Protein AF-A0A8U0L868-F1 (afdb_monomer)

InterPro domains:
  IPR003346 Transposase IS116/IS110/IS902, C-terminal [PF02371] (1-81)
  IPR047650 Transposase IS110-like [PTHR33055] (1-120)

Organism: Bifidobacterium longum subsp. infantis (NCBI:txid1682)

Secondary structure (DSSP, 8-state):
-TT--HHHHHHHHHHHTS-GGG-SSHHHHHHHTT-SEEEEEETTEEEEEEE---S-HHHHHHHHHHHHHHHHH-HHHHHHHHHHHHTT--HHHHHHHHHHHHHHHHHHHHHHTPPPPPPPP--

Nearest PDB structures (foldseek):
  8wt6-assembly1_D  TM=8.776E-01  e=9.849E-07  Escherichia coli
  8wt9-assembly1_D  TM=8.920E-01  e=1.889E-05  Escherichia coli
  8wt7-assembly1_C  TM=9.218E-01  e=1.461E-04  Escherichia coli

pLDDT: mean 89.33, std 9.41, range [36.44, 96.38]

Mean predicted aligned error: 5.01 Å

Foldseek 3Di:
DALADPVLVVLLCVLCPPALVVAPALLSVCVQQQLDWDFDDDPPDTPGTDRGPDHDPSNVVSLLSSLVRCCPPPVVSVVQLVVVVVVVDDNSRSSSVSSSVVSRQVSVCRVVVHDDDDPDPPD

Solvent-accessible surface area (backbone atoms only — not comparable to full-atom values): 6812 Å² total; per-residue (Å²): 101,81,43,57,53,71,70,43,47,52,42,41,46,61,55,64,63,80,50,66,82,82,40,93,39,45,66,52,46,28,44,50,26,22,54,37,70,35,77,37,66,61,90,91,46,78,62,58,75,38,79,40,89,58,54,40,63,66,29,33,49,36,40,42,55,24,24,54,46,15,44,74,73,32,69,73,42,29,54,53,35,49,54,33,41,74,71,69,37,52,72,71,56,21,36,42,55,44,23,44,55,49,42,40,50,52,42,51,26,64,72,67,76,42,80,76,75,82,76,76,76,82,126

Radius of gyration: 14.75 Å; Cα contacts (8 Å, |Δi|>4): 141; chains: 1; bounding box: 38×37×40 Å

Sequence (123 aa):
MPGIGVRTASSILLGIGGDIANFTSAAHLAAYAGIAPVTGQSGTSIKGERPARGGNKRLKNALWQSSFVAGTKHPPSIAYYKRKREQGKHHNAAIICLARRRCDVIYSMLKNGALYQEPALAA

Structure (mmCIF, N/CA/C/O backbone):
data_AF-A0A8U0L868-F1
#
_entry.id   AF-A0A8U0L868-F1
#
loop_
_atom_site.group_PDB
_atom_site.id
_atom_site.type_symbol
_atom_site.label_atom_id
_atom_site.label_alt_id
_atom_site.label_comp_id
_atom_site.label_asym_id
_atom_site.label_entity_id
_atom_site.label_seq_id
_atom_site.pdbx_PDB_ins_code
_atom_site.Cartn_x
_atom_site.Cartn_y
_atom_site.Cartn_z
_atom_site.occupancy
_atom_site.B_iso_or_equiv
_atom_site.auth_seq_id
_atom_site.auth_comp_id
_atom_site.auth_asym_id
_atom_site.auth_atom_id
_atom_site.pdbx_PDB_model_num
ATOM 1 N N . MET A 1 1 ? 8.010 -2.922 -10.026 1.00 86.94 1 MET A N 1
ATOM 2 C CA . MET A 1 1 ? 7.356 -1.782 -9.340 1.00 86.94 1 MET A CA 1
ATOM 3 C C . MET A 1 1 ? 8.416 -0.890 -8.696 1.00 86.94 1 MET A C 1
ATOM 5 O O . MET A 1 1 ? 9.154 -1.383 -7.847 1.00 86.94 1 MET A O 1
ATOM 9 N N . PRO A 1 2 ? 8.520 0.396 -9.074 1.00 89.88 2 PRO A N 1
ATOM 10 C CA . PRO A 1 2 ? 9.522 1.325 -8.539 1.00 89.88 2 PRO A CA 1
ATOM 11 C C . PRO A 1 2 ? 9.411 1.508 -7.024 1.00 89.88 2 PRO A C 1
ATOM 13 O O . PRO A 1 2 ? 8.303 1.544 -6.485 1.00 89.88 2 PRO A O 1
ATOM 16 N N . GLY A 1 3 ? 10.545 1.633 -6.329 1.00 86.69 3 GLY A N 1
ATOM 17 C CA . GLY A 1 3 ? 10.591 1.764 -4.867 1.00 86.69 3 GLY A CA 1
ATOM 18 C C . GLY A 1 3 ? 10.407 0.447 -4.100 1.00 86.69 3 GLY A C 1
ATOM 19 O O . GLY A 1 3 ? 10.141 0.476 -2.904 1.00 86.69 3 GLY A O 1
ATOM 20 N N . ILE A 1 4 ? 10.513 -0.710 -4.758 1.00 91.88 4 ILE A N 1
ATOM 21 C CA . ILE A 1 4 ? 10.607 -2.022 -4.103 1.00 91.88 4 ILE A CA 1
ATOM 22 C C . ILE A 1 4 ? 11.924 -2.666 -4.538 1.00 91.88 4 ILE A C 1
ATOM 24 O O . ILE A 1 4 ? 12.089 -2.990 -5.709 1.00 91.88 4 ILE A O 1
ATOM 28 N N . GLY A 1 5 ? 12.857 -2.839 -3.598 1.00 91.25 5 GLY A N 1
ATOM 29 C CA . GLY A 1 5 ? 14.055 -3.665 -3.797 1.00 91.25 5 GLY A CA 1
ATOM 30 C C . GLY A 1 5 ? 13.824 -5.109 -3.345 1.00 91.25 5 GLY A C 1
ATOM 31 O O . GLY A 1 5 ? 12.826 -5.388 -2.682 1.00 91.25 5 GLY A O 1
ATOM 32 N N . VAL A 1 6 ? 14.769 -6.010 -3.632 1.00 93.12 6 VAL A N 1
ATOM 33 C CA . VAL A 1 6 ? 14.664 -7.453 -3.319 1.00 93.12 6 VAL A CA 1
ATOM 34 C C . VAL A 1 6 ? 14.302 -7.696 -1.851 1.00 93.12 6 VAL A C 1
ATOM 36 O O . VAL A 1 6 ? 13.313 -8.358 -1.566 1.00 93.12 6 VAL A O 1
ATOM 39 N N . ARG A 1 7 ? 15.016 -7.072 -0.902 1.00 93.12 7 ARG A N 1
ATOM 40 C CA . ARG A 1 7 ? 14.739 -7.221 0.542 1.00 93.12 7 ARG A CA 1
ATOM 41 C C . ARG A 1 7 ? 13.325 -6.774 0.930 1.00 93.12 7 ARG A C 1
ATOM 43 O O . ARG A 1 7 ? 12.660 -7.427 1.735 1.00 93.12 7 ARG A O 1
ATOM 50 N N . THR A 1 8 ? 12.857 -5.664 0.358 1.00 93.56 8 THR A N 1
ATOM 51 C CA . THR A 1 8 ? 11.506 -5.141 0.601 1.00 93.56 8 THR A CA 1
ATOM 52 C C . THR A 1 8 ? 10.453 -6.047 -0.030 1.00 93.56 8 THR A C 1
ATOM 54 O O . THR A 1 8 ? 9.450 -6.326 0.617 1.00 93.56 8 THR A O 1
ATOM 57 N N . ALA A 1 9 ? 10.694 -6.554 -1.244 1.00 93.19 9 ALA A N 1
ATOM 58 C CA . ALA A 1 9 ? 9.823 -7.518 -1.911 1.00 93.19 9 ALA A CA 1
ATOM 59 C C . ALA A 1 9 ? 9.683 -8.797 -1.078 1.00 93.19 9 ALA A C 1
ATOM 61 O O . ALA A 1 9 ? 8.566 -9.193 -0.760 1.00 93.19 9 ALA A O 1
ATOM 62 N N . SER A 1 10 ? 10.800 -9.382 -0.635 1.00 94.00 10 SER A N 1
ATOM 63 C CA . SER A 1 10 ? 10.797 -10.564 0.231 1.00 94.00 10 SER A CA 1
ATOM 64 C C . SER A 1 10 ? 10.048 -10.303 1.536 1.00 94.00 10 SER A C 1
ATOM 66 O O . SER A 1 10 ? 9.239 -11.122 1.950 1.00 94.00 10 SER A O 1
ATOM 68 N N . SER A 1 11 ? 10.249 -9.136 2.160 1.00 94.06 11 SER A N 1
ATOM 69 C CA . SER A 1 11 ? 9.535 -8.764 3.391 1.00 94.06 11 SER A CA 1
ATOM 70 C C . SER A 1 11 ? 8.026 -8.619 3.180 1.00 94.06 11 SER A C 1
ATOM 72 O O . SER A 1 11 ? 7.252 -8.972 4.066 1.00 94.06 11 SER A O 1
ATOM 74 N N . ILE A 1 12 ? 7.602 -8.106 2.020 1.00 94.19 12 ILE A N 1
ATOM 75 C CA . ILE A 1 12 ? 6.186 -8.009 1.651 1.00 94.19 12 ILE A CA 1
ATOM 76 C C . ILE A 1 12 ? 5.604 -9.410 1.449 1.00 94.19 12 ILE A C 1
ATOM 78 O O . ILE A 1 12 ? 4.589 -9.722 2.060 1.00 94.19 12 ILE A O 1
ATOM 82 N N . LEU A 1 13 ? 6.259 -10.266 0.662 1.00 93.56 13 LEU A N 1
ATOM 83 C CA . LEU A 1 13 ? 5.792 -11.630 0.385 1.00 93.56 13 LEU A CA 1
ATOM 84 C C . LEU A 1 13 ? 5.714 -12.487 1.657 1.00 93.56 13 LEU A C 1
ATOM 86 O O . LEU A 1 13 ? 4.693 -13.124 1.912 1.00 93.56 13 LEU A O 1
ATOM 90 N N . LEU A 1 14 ? 6.748 -12.433 2.503 1.00 93.44 14 LEU A N 1
ATOM 91 C CA . LEU A 1 14 ? 6.748 -13.083 3.817 1.00 93.44 14 LEU A CA 1
ATOM 92 C C . LEU A 1 14 ? 5.662 -12.509 4.732 1.00 93.44 14 LEU A C 1
ATOM 94 O O . LEU A 1 14 ? 5.026 -13.247 5.475 1.00 93.44 14 LEU A O 1
ATOM 98 N N . GLY A 1 15 ? 5.437 -11.194 4.676 1.00 91.38 15 GLY A N 1
ATOM 99 C CA . GLY A 1 15 ? 4.397 -10.526 5.450 1.00 91.38 15 GLY A CA 1
ATOM 100 C C . GLY A 1 15 ? 2.978 -10.906 5.026 1.00 91.38 15 GLY A C 1
ATOM 101 O O . GLY A 1 15 ? 2.095 -10.904 5.873 1.00 91.38 15 GLY A O 1
ATOM 102 N N . ILE A 1 16 ? 2.767 -11.232 3.749 1.00 91.50 16 ILE A N 1
ATOM 103 C CA . ILE A 1 16 ? 1.488 -11.713 3.202 1.00 91.50 16 ILE A CA 1
ATOM 104 C C . ILE A 1 16 ? 1.236 -13.178 3.590 1.00 91.50 16 ILE A C 1
ATOM 106 O O . ILE A 1 16 ? 0.084 -13.576 3.715 1.00 91.50 16 ILE A O 1
ATOM 110 N N . GLY A 1 17 ? 2.289 -13.964 3.835 1.00 84.25 17 GLY A N 1
ATOM 111 C CA . GLY A 1 17 ? 2.161 -15.378 4.200 1.00 84.25 17 GLY A CA 1
ATOM 112 C C . GLY A 1 17 ? 2.100 -16.325 2.999 1.00 84.25 17 GLY A C 1
ATOM 113 O O . GLY A 1 17 ? 1.538 -17.407 3.104 1.00 84.25 17 GLY A O 1
ATOM 114 N N . GLY A 1 18 ? 2.676 -15.931 1.859 1.00 74.06 18 GLY A N 1
ATOM 115 C CA . GLY A 1 18 ? 2.864 -16.800 0.690 1.00 74.06 18 GLY A CA 1
ATOM 116 C C . GLY A 1 18 ? 1.690 -16.843 -0.290 1.00 74.06 18 GLY A C 1
ATOM 117 O O . GLY A 1 18 ? 1.935 -16.745 -1.488 1.00 74.06 18 GLY A O 1
ATOM 118 N N . ASP A 1 19 ? 0.445 -16.906 0.190 1.00 86.06 19 ASP A N 1
ATOM 119 C CA . ASP A 1 19 ? -0.741 -16.949 -0.679 1.00 86.06 19 ASP A CA 1
ATOM 120 C C . ASP A 1 19 ? -1.658 -15.729 -0.493 1.00 86.06 19 ASP A C 1
ATOM 122 O O . ASP A 1 19 ? -2.182 -15.460 0.594 1.00 86.06 19 ASP A O 1
ATOM 126 N N . ILE A 1 20 ? -1.859 -14.993 -1.589 1.00 90.88 20 ILE A N 1
ATOM 127 C CA . ILE A 1 20 ? -2.738 -13.823 -1.660 1.00 90.88 20 ILE A CA 1
ATOM 128 C C . ILE A 1 20 ? -4.224 -14.205 -1.620 1.00 90.88 20 ILE A C 1
ATOM 130 O O . ILE A 1 20 ? -5.046 -13.360 -1.267 1.00 90.88 20 ILE A O 1
ATOM 134 N N . ALA A 1 21 ? -4.578 -15.458 -1.935 1.00 89.44 21 ALA A N 1
ATOM 135 C CA . ALA A 1 21 ? -5.955 -15.950 -1.936 1.00 89.44 21 ALA A CA 1
ATOM 136 C C . ALA A 1 21 ? -6.612 -15.896 -0.546 1.00 89.44 21 ALA A C 1
ATOM 138 O O . ALA A 1 21 ? -7.829 -15.747 -0.446 1.00 89.44 21 ALA A O 1
ATOM 139 N N . ASN A 1 22 ? -5.809 -15.892 0.525 1.00 89.81 22 ASN A N 1
ATOM 140 C CA . ASN A 1 22 ? -6.277 -15.669 1.898 1.00 89.81 22 ASN A CA 1
ATOM 141 C C . ASN A 1 22 ? -6.932 -14.287 2.097 1.00 89.81 22 ASN A C 1
ATOM 143 O O . ASN A 1 22 ? -7.674 -14.070 3.056 1.00 89.81 22 ASN A O 1
ATOM 147 N N . PHE A 1 23 ? -6.672 -13.335 1.197 1.00 93.00 23 PHE A N 1
ATOM 148 C CA . PHE A 1 23 ? -7.227 -11.990 1.246 1.00 93.00 23 PHE A CA 1
ATOM 149 C C . PHE A 1 23 ? -8.321 -11.813 0.189 1.00 93.00 23 PHE A C 1
ATOM 151 O O . PHE A 1 23 ? -8.064 -11.647 -1.004 1.00 93.00 23 PHE A O 1
ATOM 158 N N . THR A 1 24 ? -9.570 -11.734 0.646 1.00 91.88 24 THR A N 1
ATOM 159 C CA . THR A 1 24 ? -10.754 -11.509 -0.204 1.00 91.88 24 THR A CA 1
ATOM 160 C C . THR A 1 24 ? -10.686 -10.206 -1.012 1.00 91.88 24 THR A C 1
ATOM 162 O O . THR A 1 24 ? -11.268 -10.107 -2.090 1.00 91.88 24 THR A O 1
ATOM 165 N N . SER A 1 25 ? -9.983 -9.187 -0.504 1.00 94.88 25 SER A N 1
ATOM 166 C CA . SER A 1 25 ? -9.828 -7.896 -1.177 1.00 94.88 25 SER A CA 1
ATOM 167 C C . SER A 1 25 ? -8.529 -7.186 -0.795 1.00 94.88 25 SER A C 1
ATOM 169 O O . SER A 1 25 ? -7.931 -7.443 0.253 1.00 94.88 25 SER A O 1
ATOM 171 N N . ALA A 1 26 ? -8.135 -6.204 -1.605 1.00 94.12 26 ALA A N 1
ATOM 172 C CA . ALA A 1 26 ? -7.014 -5.328 -1.282 1.00 94.12 26 ALA A CA 1
ATOM 173 C C . ALA A 1 26 ? -7.238 -4.512 0.007 1.00 94.12 26 ALA A C 1
ATOM 175 O O . ALA A 1 26 ? -6.290 -4.211 0.732 1.00 94.12 26 ALA A O 1
ATOM 176 N N . ALA A 1 27 ? -8.496 -4.185 0.329 1.00 93.56 27 ALA A N 1
ATOM 177 C CA . ALA A 1 27 ? -8.847 -3.539 1.590 1.00 93.56 27 ALA A CA 1
ATOM 178 C C . ALA A 1 27 ? -8.598 -4.465 2.789 1.00 93.56 27 ALA A C 1
ATOM 180 O O . ALA A 1 27 ? -8.066 -4.007 3.800 1.00 93.56 27 ALA A O 1
ATOM 181 N N . HIS A 1 28 ? -8.900 -5.763 2.653 1.00 93.62 28 HIS A N 1
ATOM 182 C CA . HIS A 1 28 ? -8.589 -6.766 3.671 1.00 93.62 28 HIS A CA 1
ATOM 183 C C . HIS A 1 28 ? -7.070 -6.863 3.893 1.00 93.62 28 HIS A C 1
ATOM 185 O O . HIS A 1 28 ? -6.614 -6.772 5.034 1.00 93.62 28 HIS A O 1
ATOM 191 N N . LEU A 1 29 ? -6.270 -6.912 2.820 1.00 94.81 29 LEU A N 1
ATOM 192 C CA . LEU A 1 29 ? -4.807 -6.888 2.932 1.00 94.81 29 LEU A CA 1
ATOM 193 C C . LEU A 1 29 ? -4.296 -5.611 3.622 1.00 94.81 29 LEU A C 1
ATOM 195 O O . LEU A 1 29 ? -3.431 -5.671 4.496 1.00 94.81 29 LEU A O 1
ATOM 199 N N . ALA A 1 30 ? -4.834 -4.443 3.270 1.00 94.12 30 ALA A N 1
ATOM 200 C CA . ALA A 1 30 ? -4.423 -3.179 3.874 1.00 94.12 30 ALA A CA 1
ATOM 201 C C . ALA A 1 30 ? -4.811 -3.060 5.357 1.00 94.12 30 ALA A C 1
ATOM 203 O O . ALA A 1 30 ? -4.073 -2.444 6.135 1.00 94.12 30 ALA A O 1
ATOM 204 N N . ALA A 1 31 ? -5.949 -3.637 5.752 1.00 93.50 31 ALA A N 1
ATOM 205 C CA . ALA A 1 31 ? -6.368 -3.739 7.145 1.00 93.50 31 ALA A CA 1
ATOM 206 C C . ALA A 1 31 ? -5.441 -4.678 7.927 1.00 93.50 31 ALA A C 1
ATOM 208 O O . ALA A 1 31 ? -4.925 -4.290 8.975 1.00 93.50 31 ALA A O 1
ATOM 209 N N . TYR A 1 32 ? -5.131 -5.851 7.366 1.00 93.81 32 TYR A N 1
ATOM 210 C CA . TYR A 1 32 ? -4.171 -6.799 7.935 1.00 93.81 32 TYR A CA 1
ATOM 211 C C . TYR A 1 32 ? -2.773 -6.180 8.104 1.00 93.81 32 TYR A C 1
ATOM 213 O O . TYR A 1 32 ? -2.143 -6.310 9.155 1.00 93.81 32 TYR A O 1
ATOM 221 N N . ALA A 1 33 ? -2.306 -5.421 7.110 1.00 93.56 33 ALA A N 1
ATOM 222 C CA . ALA A 1 33 ? -1.047 -4.682 7.171 1.00 93.56 33 ALA A CA 1
ATOM 223 C C . ALA A 1 33 ? -1.071 -3.496 8.155 1.00 93.56 33 ALA A C 1
ATOM 225 O O . ALA A 1 33 ? -0.029 -2.900 8.411 1.00 93.56 33 ALA A O 1
ATOM 226 N N . GLY A 1 34 ? -2.230 -3.093 8.686 1.00 92.56 34 GLY A N 1
ATOM 227 C CA . GLY A 1 34 ? -2.342 -1.922 9.560 1.00 92.56 34 GLY A CA 1
ATOM 228 C C . GLY A 1 34 ? -2.074 -0.589 8.845 1.00 92.56 34 GLY A C 1
ATOM 229 O O . GLY A 1 34 ? -1.550 0.351 9.456 1.00 92.56 34 GLY A O 1
ATOM 230 N N . ILE A 1 35 ? -2.382 -0.513 7.546 1.00 92.75 35 ILE A N 1
ATOM 231 C CA . ILE A 1 35 ? -2.257 0.695 6.707 1.00 92.75 35 ILE A CA 1
ATOM 232 C C . ILE A 1 35 ? -3.617 1.336 6.444 1.00 92.75 35 ILE A C 1
ATOM 234 O O . ILE A 1 35 ? -3.690 2.553 6.271 1.00 92.75 35 ILE A O 1
ATOM 238 N N . ALA A 1 36 ? -4.688 0.541 6.419 1.00 89.81 36 ALA A N 1
ATOM 239 C CA . ALA A 1 36 ? -6.036 1.079 6.325 1.00 89.81 36 ALA A CA 1
ATOM 240 C C . ALA A 1 36 ? -6.358 1.956 7.555 1.00 89.81 36 ALA A C 1
ATOM 242 O O . ALA A 1 36 ? -5.952 1.613 8.673 1.00 89.81 36 ALA A O 1
ATOM 243 N N . PRO A 1 37 ? -7.052 3.095 7.374 1.00 83.25 37 PRO A N 1
ATOM 244 C CA . PRO A 1 37 ? -7.590 3.845 8.500 1.00 83.25 37 PRO A CA 1
ATOM 245 C C . PRO A 1 37 ? -8.587 2.977 9.274 1.00 83.25 37 PRO A C 1
ATOM 247 O O . PRO A 1 37 ? -9.248 2.109 8.708 1.00 83.25 37 PRO A O 1
ATOM 250 N N . VAL A 1 38 ? -8.679 3.207 10.579 1.00 83.56 38 VAL A N 1
ATOM 251 C CA . VAL A 1 38 ? -9.643 2.541 11.457 1.00 83.56 38 VAL A CA 1
ATOM 252 C C . VAL A 1 38 ? -10.652 3.579 11.902 1.00 83.56 38 VAL A C 1
ATOM 254 O O . VAL A 1 38 ? -10.267 4.641 12.395 1.00 83.56 38 VAL A O 1
ATOM 257 N N . THR A 1 39 ? -11.933 3.262 11.773 1.00 79.88 39 THR A N 1
ATOM 258 C CA . THR A 1 39 ? -13.007 4.097 12.305 1.00 79.88 39 THR A CA 1
ATOM 259 C C . THR A 1 39 ? -12.909 4.143 13.828 1.00 79.88 39 THR A C 1
ATOM 261 O O . THR A 1 39 ? -12.851 3.113 14.505 1.00 79.88 39 THR A O 1
ATOM 264 N N . GLY A 1 40 ? -12.823 5.344 14.396 1.00 69.00 40 GLY A N 1
ATOM 265 C CA . GLY A 1 40 ? -12.841 5.532 15.840 1.00 69.00 40 GLY A CA 1
ATOM 266 C C . GLY A 1 40 ? -14.274 5.538 16.347 1.00 69.00 40 GLY A C 1
ATOM 267 O O . GLY A 1 40 ? -14.890 6.590 16.364 1.00 69.00 40 GLY A O 1
ATOM 268 N N . GLN A 1 41 ? -14.819 4.400 16.772 1.00 70.31 41 GLN A N 1
ATOM 269 C CA . GLN A 1 41 ? -16.151 4.359 17.383 1.00 70.31 41 GLN A CA 1
ATOM 270 C C . GLN A 1 41 ? -16.043 4.238 18.909 1.00 70.31 41 GLN A C 1
ATOM 272 O O . GLN A 1 41 ? -15.323 3.377 19.413 1.00 70.31 41 GLN A O 1
ATOM 277 N N . SER A 1 42 ? -16.749 5.101 19.646 1.00 72.12 42 SER A N 1
ATOM 278 C CA . SER A 1 42 ? -16.934 4.987 21.099 1.00 72.12 42 SER A CA 1
ATOM 279 C C . SER A 1 42 ? -18.430 4.952 21.406 1.00 72.12 42 SER A C 1
ATOM 281 O O . SER A 1 42 ? -19.106 5.976 21.277 1.00 72.12 42 SER A O 1
ATOM 283 N N . GLY A 1 43 ? -18.950 3.779 21.775 1.00 78.62 43 GLY A N 1
ATOM 284 C CA . GLY A 1 43 ? -20.391 3.568 21.937 1.00 78.62 43 GLY A CA 1
ATOM 285 C C . GLY A 1 43 ? -21.143 3.843 20.630 1.00 78.62 43 GLY A C 1
ATOM 286 O O . GLY A 1 43 ? -20.842 3.247 19.597 1.00 78.62 43 GLY A O 1
ATOM 287 N N . THR A 1 44 ? -22.088 4.782 20.663 1.00 74.38 44 THR A N 1
ATOM 288 C CA . THR A 1 44 ? -22.880 5.234 19.504 1.00 74.38 44 THR A CA 1
ATOM 289 C C . THR A 1 44 ? -22.223 6.354 18.689 1.00 74.38 44 THR A C 1
ATOM 291 O O . THR A 1 44 ? -22.701 6.679 17.606 1.00 74.38 44 THR A O 1
ATOM 294 N N . SER A 1 45 ? -21.121 6.949 19.162 1.00 68.50 45 SER A N 1
ATOM 295 C CA . SER A 1 45 ? -20.457 8.063 18.474 1.00 68.50 45 SER A CA 1
ATOM 296 C C . SER A 1 45 ? -19.344 7.577 17.540 1.00 68.50 45 SER A C 1
ATOM 298 O O . SER A 1 45 ? -18.413 6.887 17.970 1.00 68.50 45 SER A O 1
ATOM 300 N N . ILE A 1 46 ? -19.414 7.979 16.266 1.00 72.50 46 ILE A N 1
ATOM 301 C CA . ILE A 1 46 ? -18.364 7.775 15.260 1.00 72.50 46 ILE A CA 1
ATOM 302 C C . ILE A 1 46 ? -17.439 9.002 15.273 1.00 72.50 46 ILE A C 1
ATOM 304 O O . ILE A 1 46 ? -17.743 10.047 14.702 1.00 72.50 46 ILE A O 1
ATOM 308 N N . LYS A 1 47 ? -16.283 8.877 15.927 1.00 64.69 47 LYS A N 1
ATOM 309 C CA . LYS A 1 47 ? -15.211 9.880 15.972 1.00 64.69 47 LYS A CA 1
ATOM 310 C C . LYS A 1 47 ? -14.213 9.647 14.837 1.00 64.69 47 LYS A C 1
ATOM 312 O O . LYS A 1 47 ? -13.088 9.210 15.073 1.00 64.69 47 LYS A O 1
ATOM 317 N N . GLY A 1 48 ? -14.641 9.961 13.614 1.00 76.56 48 GLY A N 1
ATOM 318 C CA . GLY A 1 48 ? -13.789 10.027 12.423 1.00 76.56 48 GLY A CA 1
ATOM 319 C C . GLY A 1 48 ? -12.881 8.810 12.184 1.00 76.56 48 GLY A C 1
ATOM 320 O O . GLY A 1 48 ? -13.102 7.705 12.682 1.00 76.56 48 GLY A O 1
ATOM 321 N N . GLU A 1 49 ? -11.830 9.025 11.396 1.00 80.56 49 GLU A N 1
ATOM 322 C CA . GLU A 1 49 ? -10.833 8.007 11.065 1.00 80.56 49 GLU A CA 1
ATOM 323 C C . GLU A 1 49 ? -9.520 8.258 11.808 1.00 80.56 49 GLU A C 1
ATOM 325 O O . GLU A 1 49 ? -9.009 9.380 11.850 1.00 80.56 49 GLU A O 1
ATOM 330 N N . ARG A 1 50 ? -8.924 7.192 12.346 1.00 82.00 50 ARG A N 1
ATOM 331 C CA . ARG A 1 50 ? -7.605 7.226 12.989 1.00 82.00 50 ARG A CA 1
ATOM 332 C C . ARG A 1 50 ? -6.634 6.249 12.324 1.00 82.00 50 ARG A C 1
ATOM 334 O O . ARG A 1 50 ? -7.057 5.224 11.788 1.00 82.00 50 ARG A O 1
ATOM 341 N N . PRO A 1 51 ? -5.314 6.498 12.391 1.00 80.38 51 PRO A N 1
ATOM 342 C CA . PRO A 1 51 ? -4.328 5.521 11.947 1.00 80.38 51 PRO A CA 1
ATOM 343 C C . PRO A 1 51 ? -4.458 4.197 12.713 1.00 80.38 51 PRO A C 1
ATOM 345 O O . PRO A 1 51 ? -4.568 4.192 13.945 1.00 80.38 51 PRO A O 1
ATOM 348 N N . ALA A 1 52 ? -4.389 3.071 12.000 1.00 83.62 52 ALA A N 1
ATOM 349 C CA . ALA A 1 52 ? -4.353 1.755 12.627 1.00 83.62 52 ALA A CA 1
ATOM 350 C C . ALA A 1 52 ? -3.119 1.611 13.535 1.00 83.62 52 ALA A C 1
ATOM 352 O O . ALA A 1 52 ? -1.977 1.824 13.105 1.00 83.62 52 ALA A O 1
ATOM 353 N N . ARG A 1 53 ? -3.358 1.221 14.793 1.00 79.69 53 ARG A N 1
ATOM 354 C CA . ARG A 1 53 ? -2.307 0.870 15.767 1.00 79.69 53 ARG A CA 1
ATOM 355 C C . ARG A 1 53 ? -1.973 -0.631 15.774 1.00 79.69 53 ARG A C 1
ATOM 357 O O . ARG A 1 53 ? -0.905 -0.996 16.253 1.00 79.69 53 ARG A O 1
ATOM 364 N N . GLY A 1 54 ? -2.866 -1.470 15.243 1.00 84.44 54 GLY A N 1
ATOM 365 C CA . GLY A 1 54 ? -2.680 -2.918 15.085 1.00 84.44 54 GLY A CA 1
ATOM 366 C C . GLY A 1 54 ? -2.186 -3.323 13.690 1.00 84.44 54 GLY A C 1
ATOM 367 O O . GLY A 1 54 ? -1.824 -2.466 12.882 1.00 84.44 54 GLY A O 1
ATOM 368 N N . GLY A 1 55 ? -2.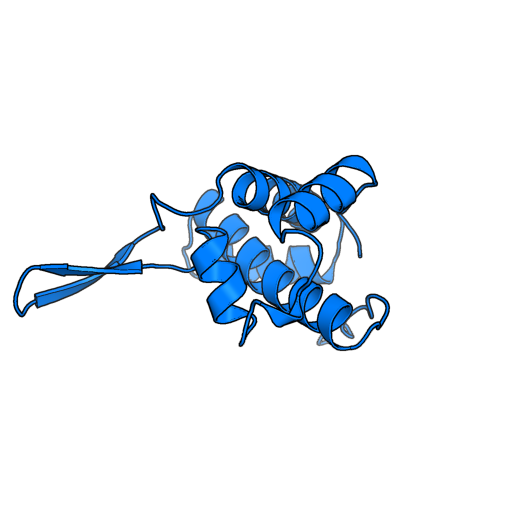198 -4.630 13.419 1.00 88.69 55 GLY A N 1
ATOM 369 C CA . GLY A 1 55 ? -1.787 -5.228 12.144 1.00 88.69 55 GLY A CA 1
ATOM 370 C C . GLY A 1 55 ? -0.330 -5.700 12.109 1.00 88.69 55 GLY A C 1
ATOM 371 O O . GLY A 1 55 ? 0.432 -5.550 13.069 1.00 88.69 55 GLY A O 1
ATOM 372 N N . ASN A 1 56 ? 0.068 -6.283 10.979 1.00 93.12 56 ASN A N 1
ATOM 373 C CA . ASN A 1 56 ? 1.416 -6.800 10.769 1.00 93.12 56 ASN A CA 1
ATOM 374 C C . ASN A 1 56 ? 2.427 -5.648 10.601 1.00 93.12 56 ASN A C 1
ATOM 376 O O . ASN A 1 56 ? 2.582 -5.069 9.524 1.00 93.12 56 ASN A O 1
ATOM 380 N N . LYS A 1 57 ? 3.156 -5.329 11.680 1.00 91.62 57 LYS A N 1
ATOM 381 C CA . LYS A 1 57 ? 4.133 -4.224 11.719 1.00 91.62 57 LYS A CA 1
ATOM 382 C C . LYS A 1 57 ? 5.267 -4.378 10.702 1.00 91.62 57 LYS A C 1
ATOM 384 O O . LYS A 1 57 ? 5.744 -3.374 10.177 1.00 91.62 57 LYS A O 1
ATOM 389 N N . ARG A 1 58 ? 5.703 -5.609 10.409 1.00 92.69 58 ARG A N 1
ATOM 390 C CA . ARG A 1 58 ? 6.770 -5.857 9.422 1.00 92.69 58 ARG A CA 1
ATOM 391 C C . ARG A 1 58 ? 6.287 -5.505 8.018 1.00 92.69 58 ARG A C 1
ATOM 393 O O . ARG A 1 58 ? 6.962 -4.756 7.315 1.00 92.69 58 ARG A O 1
ATOM 400 N N . LEU A 1 59 ? 5.085 -5.959 7.662 1.00 93.81 59 LEU A N 1
ATOM 401 C CA . LEU A 1 59 ? 4.447 -5.630 6.389 1.00 93.81 59 LEU A CA 1
ATOM 402 C C . LEU A 1 59 ? 4.181 -4.122 6.268 1.00 93.81 59 LEU A C 1
ATOM 404 O O . LEU A 1 59 ? 4.502 -3.516 5.244 1.00 93.81 59 LEU A O 1
ATOM 408 N N . LYS A 1 60 ? 3.686 -3.491 7.341 1.00 94.44 60 LYS A N 1
ATOM 409 C CA . LYS A 1 60 ? 3.495 -2.035 7.417 1.00 94.44 60 LYS A CA 1
ATOM 410 C C . LYS A 1 60 ? 4.778 -1.268 7.118 1.00 94.44 60 LYS A C 1
ATOM 412 O O . LYS A 1 60 ? 4.771 -0.363 6.286 1.00 94.44 60 LYS A O 1
ATOM 417 N N . ASN A 1 61 ? 5.873 -1.634 7.782 1.00 94.06 61 ASN A N 1
ATOM 418 C CA . ASN A 1 61 ? 7.161 -0.965 7.628 1.00 94.06 61 ASN A CA 1
ATOM 419 C C . ASN A 1 61 ? 7.721 -1.144 6.214 1.00 94.06 61 ASN A C 1
ATOM 421 O O . ASN A 1 61 ? 8.194 -0.172 5.628 1.00 94.06 61 ASN A O 1
ATOM 425 N N . ALA A 1 62 ? 7.608 -2.343 5.634 1.00 95.19 62 ALA A N 1
ATOM 426 C CA . ALA A 1 62 ? 8.048 -2.601 4.264 1.00 95.19 62 ALA A CA 1
ATOM 427 C C . ALA A 1 62 ? 7.274 -1.743 3.244 1.00 95.19 62 ALA A C 1
ATOM 429 O O . ALA A 1 62 ? 7.868 -1.114 2.366 1.00 95.19 62 ALA A O 1
ATOM 430 N N . LEU A 1 63 ? 5.951 -1.647 3.398 1.00 95.12 63 LEU A N 1
ATOM 431 C CA . LEU A 1 63 ? 5.102 -0.810 2.547 1.00 95.12 63 LEU A CA 1
ATOM 432 C C . LEU A 1 63 ? 5.364 0.687 2.760 1.00 95.12 63 LEU A C 1
ATOM 434 O O . LEU A 1 63 ? 5.368 1.451 1.792 1.00 95.12 63 LEU A O 1
ATOM 438 N 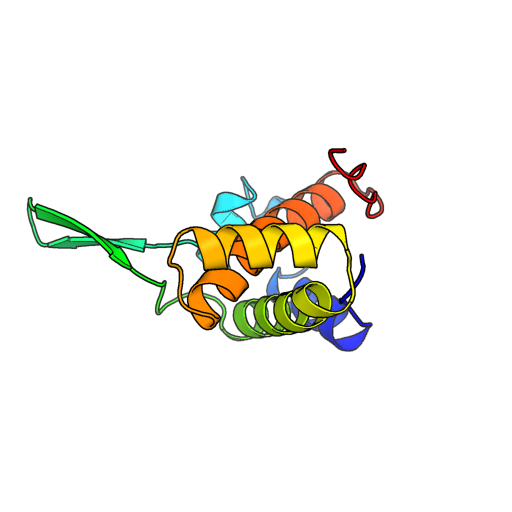N . TRP A 1 64 ? 5.638 1.115 3.994 1.00 95.00 64 TRP A N 1
ATOM 439 C CA . TRP A 1 64 ? 6.000 2.498 4.301 1.00 95.00 64 TRP A CA 1
ATOM 440 C C . TRP A 1 64 ? 7.331 2.891 3.652 1.00 95.00 64 TRP A C 1
ATOM 442 O O . TRP A 1 64 ? 7.374 3.872 2.913 1.00 95.00 64 TRP A O 1
ATOM 452 N N . GLN A 1 65 ? 8.385 2.086 3.831 1.00 94.25 65 GLN A N 1
ATOM 453 C CA . GLN A 1 65 ? 9.693 2.303 3.198 1.00 94.25 65 GLN A CA 1
ATOM 454 C C . GLN A 1 65 ? 9.571 2.351 1.676 1.00 94.25 65 GLN A C 1
ATOM 456 O O . GLN A 1 65 ? 10.114 3.239 1.019 1.00 94.25 65 GLN A O 1
ATOM 461 N N . SER A 1 66 ? 8.791 1.426 1.117 1.00 95.00 66 SER A N 1
ATOM 462 C CA . SER A 1 66 ? 8.545 1.390 -0.314 1.00 95.00 66 SER A CA 1
ATOM 463 C C . SER A 1 66 ? 7.868 2.662 -0.831 1.00 95.00 66 SER A C 1
ATOM 465 O O . SER A 1 66 ? 8.205 3.181 -1.896 1.00 95.00 66 SER A O 1
ATOM 467 N N . SER A 1 67 ? 6.916 3.184 -0.061 1.00 95.19 67 SER A N 1
ATOM 468 C CA . SER A 1 67 ? 6.177 4.404 -0.389 1.00 95.19 67 SER A CA 1
ATOM 469 C C . SER A 1 67 ? 7.031 5.651 -0.237 1.00 95.19 67 SER A C 1
ATOM 471 O O . SER A 1 67 ? 6.923 6.552 -1.060 1.00 95.19 67 SER A O 1
ATOM 473 N N . PHE A 1 68 ? 7.907 5.685 0.763 1.00 94.88 68 PHE A N 1
ATOM 474 C CA . PHE A 1 68 ? 8.858 6.770 0.963 1.00 94.88 68 PHE A CA 1
ATOM 475 C C . PHE A 1 68 ? 9.803 6.917 -0.237 1.00 94.88 68 PHE A C 1
ATOM 477 O O . PHE A 1 68 ? 9.928 8.003 -0.798 1.00 94.88 68 PHE A O 1
ATOM 484 N N . VAL A 1 69 ? 10.393 5.811 -0.706 1.00 94.75 69 VAL A N 1
ATOM 485 C CA . VAL A 1 69 ? 11.270 5.822 -1.891 1.00 94.75 69 VAL A CA 1
ATOM 486 C C . VAL A 1 69 ? 10.486 6.140 -3.166 1.00 94.75 69 VAL A C 1
ATOM 488 O O . VAL A 1 69 ? 10.935 6.916 -4.007 1.00 94.75 69 VAL A O 1
ATOM 491 N N . ALA A 1 70 ? 9.293 5.568 -3.333 1.00 92.75 70 ALA A N 1
ATOM 492 C CA . ALA A 1 70 ? 8.479 5.850 -4.510 1.00 92.75 70 ALA A CA 1
ATOM 493 C C . ALA A 1 70 ? 8.009 7.313 -4.552 1.00 92.75 70 ALA A C 1
ATOM 495 O O . ALA A 1 70 ? 7.962 7.902 -5.627 1.00 92.75 70 ALA A O 1
ATOM 496 N N . GLY A 1 71 ? 7.704 7.911 -3.400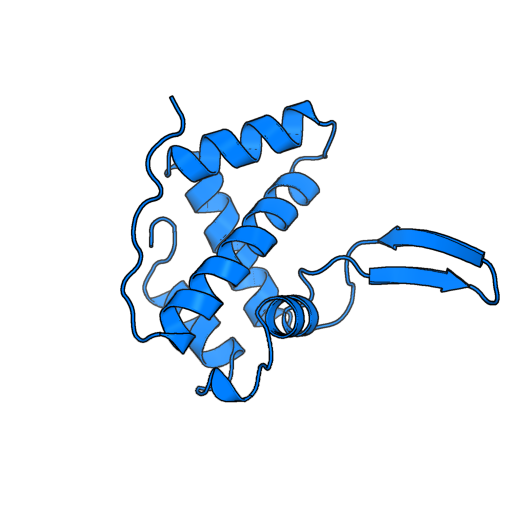 1.00 92.44 71 GLY A N 1
ATOM 497 C CA . GLY A 1 71 ? 7.299 9.310 -3.274 1.00 92.44 71 GLY A CA 1
ATOM 498 C C . GLY A 1 71 ? 8.393 10.323 -3.618 1.00 92.44 71 GLY A C 1
ATOM 499 O O . GLY A 1 71 ? 8.087 11.509 -3.690 1.00 92.44 71 GLY A O 1
ATOM 500 N N . THR A 1 72 ? 9.635 9.880 -3.846 1.00 90.69 72 THR A N 1
ATOM 501 C CA . THR A 1 72 ? 10.762 10.734 -4.258 1.00 90.69 72 THR A CA 1
ATOM 502 C C . THR A 1 72 ? 11.311 10.398 -5.642 1.00 90.69 72 THR A C 1
ATOM 504 O O . THR A 1 72 ? 11.836 11.289 -6.299 1.00 90.69 72 THR A O 1
ATOM 507 N N . LYS A 1 73 ? 11.184 9.145 -6.107 1.00 89.88 73 LYS A N 1
ATOM 508 C CA . LYS A 1 73 ? 11.817 8.677 -7.357 1.00 89.88 73 LYS A CA 1
ATOM 509 C C . LYS A 1 73 ? 10.857 8.292 -8.486 1.00 89.88 73 LYS A C 1
ATOM 511 O O . LYS A 1 73 ? 11.306 8.134 -9.611 1.00 89.88 73 LYS A O 1
ATOM 516 N N . HIS A 1 74 ? 9.566 8.092 -8.211 1.00 91.94 74 HIS A N 1
ATOM 517 C CA . HIS A 1 74 ? 8.600 7.619 -9.212 1.00 91.94 74 HIS A CA 1
ATOM 518 C C . HIS A 1 74 ? 7.592 8.727 -9.549 1.00 91.94 74 HIS A C 1
ATOM 520 O O . HIS A 1 74 ? 6.778 9.053 -8.679 1.00 91.94 74 HIS A O 1
ATOM 526 N N . PRO A 1 75 ? 7.595 9.295 -10.773 1.00 92.31 75 PRO A N 1
ATOM 527 C CA . PRO A 1 75 ? 6.781 10.467 -11.109 1.00 92.31 75 PRO A CA 1
ATOM 528 C C . PRO A 1 75 ? 5.285 10.333 -10.764 1.00 92.31 75 PRO A C 1
ATOM 530 O O . PRO A 1 75 ? 4.773 11.212 -10.060 1.00 92.31 75 PRO A O 1
ATOM 533 N N . PRO A 1 76 ? 4.587 9.219 -11.078 1.00 92.12 76 PRO A N 1
ATOM 534 C CA . PRO A 1 76 ? 3.188 9.045 -10.668 1.00 92.12 76 PRO A CA 1
ATOM 535 C C . PRO A 1 76 ? 2.978 9.019 -9.142 1.00 92.12 76 PRO A C 1
ATOM 537 O O . PRO A 1 76 ? 1.956 9.481 -8.627 1.00 92.12 76 PRO A O 1
ATOM 540 N N . SER A 1 77 ? 3.943 8.477 -8.390 1.00 93.31 77 SER A N 1
ATOM 541 C CA . SER A 1 77 ? 3.890 8.452 -6.920 1.00 93.31 77 SER A CA 1
ATOM 542 C C . SER A 1 77 ? 4.184 9.822 -6.317 1.00 93.31 77 SER A C 1
ATOM 544 O O . SER A 1 77 ? 3.539 10.191 -5.336 1.00 93.31 77 SER A O 1
ATOM 546 N N . ILE A 1 78 ? 5.124 10.573 -6.900 1.00 94.56 78 ILE A N 1
ATOM 547 C CA . ILE A 1 78 ? 5.449 11.948 -6.504 1.00 94.56 78 ILE A CA 1
ATOM 548 C C . ILE A 1 78 ? 4.216 12.836 -6.690 1.00 94.56 78 ILE A C 1
ATOM 550 O O . ILE A 1 78 ? 3.828 13.534 -5.755 1.00 94.56 78 ILE A O 1
ATOM 554 N N . ALA A 1 79 ? 3.558 12.762 -7.851 1.00 94.50 79 ALA A N 1
ATOM 555 C CA . ALA A 1 79 ? 2.339 13.518 -8.135 1.00 94.50 79 ALA A CA 1
ATOM 556 C C . ALA A 1 79 ? 1.225 13.200 -7.124 1.00 94.50 79 ALA A C 1
ATOM 558 O O . ALA A 1 79 ? 0.618 14.099 -6.541 1.00 94.50 79 ALA A O 1
ATOM 559 N N . TYR A 1 80 ? 1.003 11.914 -6.829 1.00 94.25 80 TYR A N 1
ATOM 560 C CA . TYR A 1 80 ? 0.024 11.513 -5.819 1.00 94.25 80 TYR A CA 1
ATOM 561 C C . TYR A 1 80 ? 0.378 12.021 -4.416 1.00 94.25 80 TYR A C 1
ATOM 563 O O . TYR A 1 80 ? -0.502 12.493 -3.694 1.00 94.25 80 TYR A O 1
ATOM 571 N N . TYR A 1 81 ? 1.650 11.924 -4.024 1.00 95.50 81 TYR A N 1
ATOM 572 C CA . TYR A 1 81 ? 2.133 12.410 -2.735 1.00 95.50 81 TYR A CA 1
ATOM 573 C C . TYR A 1 81 ? 1.940 13.927 -2.600 1.00 95.50 81 TYR A C 1
ATOM 575 O O . TYR A 1 81 ? 1.366 14.367 -1.603 1.00 95.50 81 TYR A O 1
ATOM 583 N N . LYS A 1 82 ? 2.336 14.713 -3.611 1.00 95.94 82 LYS A N 1
ATOM 584 C CA . LYS A 1 82 ? 2.148 16.174 -3.644 1.00 95.94 82 LYS A CA 1
ATOM 585 C C . LYS A 1 82 ? 0.676 16.553 -3.526 1.00 95.94 82 LYS A C 1
ATOM 587 O O . LYS A 1 82 ? 0.320 17.272 -2.598 1.00 95.94 82 LYS A O 1
ATOM 592 N N . ARG A 1 83 ? -0.195 15.927 -4.323 1.00 96.25 83 ARG A N 1
ATOM 593 C CA . ARG A 1 83 ? -1.650 16.122 -4.234 1.00 96.25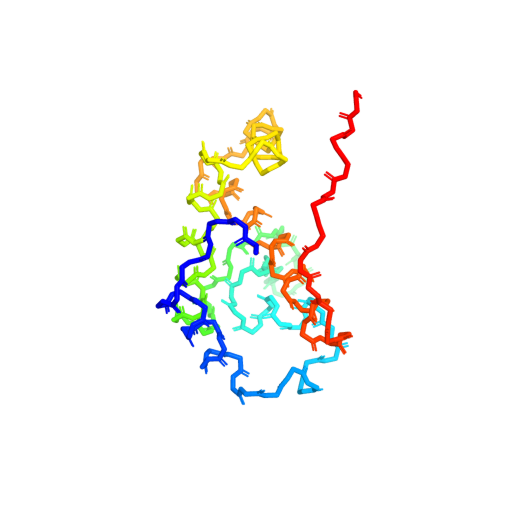 83 ARG A CA 1
ATOM 594 C C . ARG A 1 83 ? -2.192 15.857 -2.826 1.00 96.25 83 ARG A C 1
ATOM 596 O O . ARG A 1 83 ? -3.072 16.561 -2.347 1.00 96.25 83 ARG A O 1
ATOM 603 N N . LYS A 1 84 ? -1.680 14.839 -2.122 1.00 95.62 84 LYS A N 1
ATOM 604 C CA . LYS A 1 84 ? -2.082 14.571 -0.729 1.00 95.62 84 LYS A CA 1
ATOM 605 C C . LYS A 1 84 ? -1.556 15.616 0.256 1.00 95.62 84 LYS A C 1
ATOM 607 O O . LYS A 1 84 ? -2.257 15.914 1.220 1.00 95.62 84 LYS A O 1
ATOM 612 N N . ARG A 1 85 ? -0.371 16.183 0.023 1.00 96.38 85 ARG A N 1
ATOM 613 C CA . ARG A 1 85 ? 0.171 17.300 0.815 1.00 96.38 85 ARG A 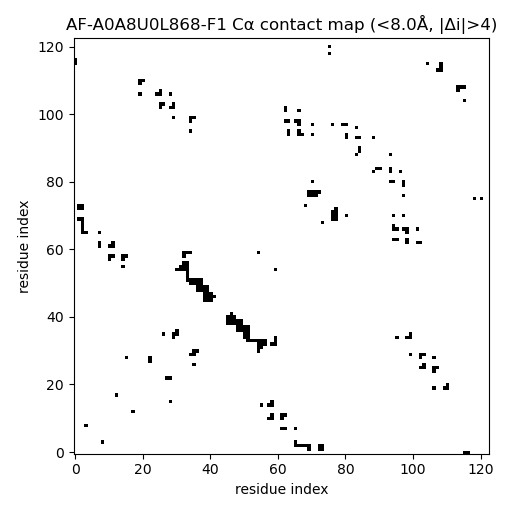CA 1
ATOM 614 C C . ARG A 1 85 ? -0.637 18.583 0.611 1.00 96.38 85 ARG A C 1
ATOM 616 O O . ARG A 1 85 ? -0.941 19.237 1.600 1.00 96.38 85 ARG A O 1
ATOM 623 N N . GLU A 1 86 ? -1.040 18.879 -0.623 1.00 96.25 86 GLU A N 1
ATOM 624 C CA . GLU A 1 86 ? -1.910 20.015 -0.978 1.00 96.25 86 GLU A CA 1
ATOM 625 C C . GLU A 1 86 ? -3.301 19.898 -0.341 1.00 96.25 86 GLU A C 1
ATOM 627 O O . GLU A 1 86 ? -3.862 20.885 0.115 1.00 96.25 86 GLU A O 1
ATOM 632 N N . GLN A 1 87 ? -3.816 18.674 -0.183 1.00 95.06 87 GLN A N 1
ATOM 633 C CA . GLN A 1 87 ? -5.041 18.378 0.582 1.00 95.06 87 GLN A CA 1
ATOM 634 C C . GLN A 1 87 ? -4.876 18.541 2.112 1.00 95.06 87 GLN A C 1
ATOM 636 O O . GLN A 1 87 ? -5.693 18.034 2.881 1.00 95.06 87 GLN A O 1
ATOM 641 N N . GLY A 1 88 ? -3.794 19.168 2.583 1.00 94.69 88 GLY A N 1
ATOM 642 C CA . GLY A 1 88 ? -3.532 19.436 3.999 1.00 94.69 88 GLY A CA 1
ATOM 643 C C . GLY A 1 88 ? -3.025 18.238 4.809 1.00 94.69 88 GLY A C 1
ATOM 644 O O . GLY A 1 88 ? -2.873 18.336 6.026 1.00 94.69 88 GLY A O 1
ATOM 645 N N . LYS A 1 89 ? -2.735 17.081 4.191 1.00 93.25 89 LYS A N 1
ATOM 646 C CA . LYS A 1 89 ? -2.220 15.922 4.943 1.00 93.25 89 LYS A CA 1
ATOM 647 C C . LYS A 1 89 ? -0.767 16.153 5.358 1.00 93.25 89 LYS A C 1
ATOM 649 O O . LYS A 1 89 ? 0.079 16.506 4.535 1.00 93.25 89 LYS A O 1
ATOM 654 N N . HIS A 1 90 ? -0.438 15.857 6.618 1.00 94.44 90 HIS A N 1
ATOM 655 C CA . HIS A 1 90 ? 0.951 15.808 7.098 1.00 94.44 90 HIS A CA 1
ATOM 656 C C . HIS A 1 90 ? 1.796 14.788 6.316 1.00 94.44 90 HIS A C 1
ATOM 658 O O . HIS A 1 90 ? 1.256 13.846 5.737 1.00 94.44 90 HIS A O 1
ATOM 664 N N . HIS A 1 91 ? 3.125 14.945 6.329 1.00 94.06 91 HIS A N 1
ATOM 665 C CA . HIS A 1 91 ? 4.060 14.096 5.579 1.00 94.06 91 HIS A CA 1
ATOM 666 C C . HIS A 1 91 ? 3.790 12.597 5.788 1.00 94.06 91 HIS A C 1
ATOM 668 O O . HIS A 1 91 ? 3.492 11.883 4.832 1.00 94.06 91 HIS A O 1
ATOM 674 N N . ASN A 1 92 ? 3.776 12.142 7.044 1.00 93.38 92 ASN A N 1
ATOM 675 C CA . ASN A 1 92 ? 3.546 10.734 7.375 1.00 93.38 92 ASN A CA 1
ATOM 676 C C . ASN A 1 92 ? 2.169 10.237 6.914 1.00 93.38 92 ASN A C 1
ATOM 678 O O . ASN A 1 92 ? 2.051 9.109 6.439 1.00 93.38 92 ASN A O 1
ATOM 682 N N . ALA A 1 93 ? 1.136 11.080 7.002 1.00 92.81 93 ALA A N 1
ATOM 683 C CA . ALA A 1 93 ? -0.201 10.737 6.528 1.00 92.81 93 ALA A CA 1
ATOM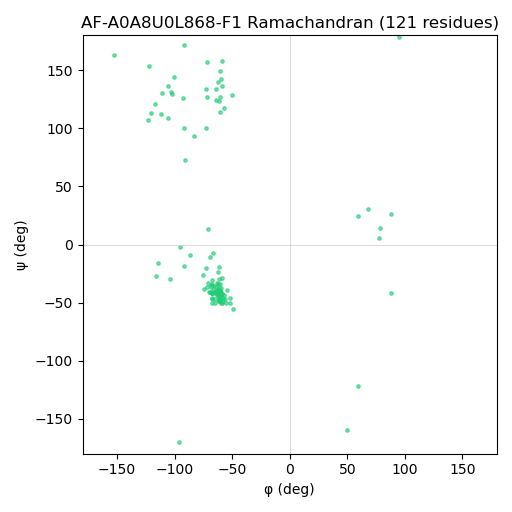 684 C C . ALA A 1 93 ? -0.235 10.598 4.997 1.00 92.81 93 ALA A C 1
ATOM 686 O O . ALA A 1 93 ? -0.805 9.638 4.486 1.00 92.81 93 ALA A O 1
ATOM 687 N N . ALA A 1 94 ? 0.431 11.493 4.263 1.00 95.31 94 ALA A N 1
ATOM 688 C CA . ALA A 1 94 ? 0.543 11.407 2.809 1.00 95.31 94 ALA A CA 1
ATOM 689 C C . ALA A 1 94 ? 1.311 10.147 2.360 1.00 95.31 94 ALA A C 1
ATOM 691 O O . ALA A 1 94 ? 0.884 9.476 1.418 1.00 95.31 94 ALA A O 1
ATOM 692 N N . ILE A 1 95 ? 2.385 9.771 3.068 1.00 95.50 95 ILE A N 1
ATOM 693 C CA . ILE A 1 95 ? 3.113 8.518 2.813 1.00 95.50 95 ILE A CA 1
ATOM 694 C C . ILE A 1 95 ? 2.233 7.294 3.093 1.00 95.50 95 ILE A C 1
ATOM 696 O O . ILE A 1 95 ? 2.222 6.368 2.288 1.00 95.50 95 ILE A O 1
ATOM 700 N N . ILE A 1 96 ? 1.444 7.288 4.174 1.00 94.50 96 ILE A N 1
ATOM 701 C CA . ILE A 1 96 ? 0.494 6.198 4.459 1.00 94.50 96 ILE A CA 1
ATOM 702 C C . ILE A 1 96 ? -0.588 6.112 3.375 1.00 94.50 96 ILE A C 1
ATOM 704 O O . ILE A 1 96 ? -0.901 5.016 2.917 1.00 94.50 96 ILE A O 1
ATOM 708 N N . CYS A 1 97 ? -1.119 7.241 2.895 1.00 94.50 97 CYS A N 1
ATOM 709 C CA . CYS A 1 97 ? -2.055 7.249 1.768 1.00 94.50 97 CYS A CA 1
ATOM 710 C C . CYS A 1 97 ? -1.431 6.658 0.496 1.00 94.50 97 CYS A C 1
ATOM 712 O O . CYS A 1 97 ? -2.121 5.981 -0.270 1.00 94.50 97 CYS A O 1
ATOM 714 N N . LEU A 1 98 ? -0.145 6.921 0.245 1.00 95.50 98 LEU A N 1
ATOM 715 C CA . LEU A 1 98 ? 0.581 6.327 -0.875 1.00 95.50 98 LEU A CA 1
ATOM 716 C C . LEU A 1 98 ? 0.808 4.824 -0.648 1.00 95.50 98 LEU A C 1
ATOM 718 O O . LEU A 1 98 ? 0.595 4.038 -1.567 1.00 95.50 98 LEU A O 1
ATOM 722 N N . ALA A 1 99 ? 1.141 4.412 0.576 1.00 95.56 99 ALA A N 1
ATOM 723 C CA . ALA A 1 99 ? 1.286 3.008 0.956 1.00 95.56 99 ALA A CA 1
ATOM 724 C C . ALA A 1 99 ? -0.013 2.226 0.782 1.00 95.56 99 ALA A C 1
ATOM 726 O O . ALA A 1 99 ? 0.010 1.111 0.266 1.00 95.56 99 ALA A O 1
ATOM 727 N N . ARG A 1 100 ? -1.153 2.835 1.124 1.00 95.44 100 ARG A N 1
ATOM 728 C CA . ARG A 1 100 ? -2.479 2.257 0.902 1.00 95.44 100 ARG A CA 1
ATOM 729 C C . ARG A 1 100 ? -2.715 1.977 -0.580 1.00 95.44 100 ARG A C 1
ATOM 731 O O . ARG A 1 100 ? -3.058 0.848 -0.910 1.00 95.44 100 ARG A O 1
ATOM 738 N N . ARG A 1 101 ? -2.462 2.961 -1.450 1.00 94.25 101 ARG A N 1
ATOM 739 C CA . ARG A 1 101 ? -2.598 2.811 -2.909 1.00 94.25 101 ARG A CA 1
ATOM 740 C C . ARG A 1 101 ? -1.643 1.754 -3.467 1.00 94.25 101 ARG A C 1
ATOM 742 O O . ARG A 1 101 ? -2.006 0.978 -4.340 1.00 94.25 101 ARG A O 1
ATOM 749 N N . ARG A 1 102 ? -0.408 1.710 -2.969 1.00 94.00 102 ARG A N 1
ATOM 750 C CA . ARG A 1 102 ? 0.599 0.723 -3.391 1.00 94.00 102 ARG A CA 1
ATOM 751 C C . ARG A 1 102 ? 0.239 -0.693 -2.951 1.00 94.00 102 ARG A C 1
ATOM 753 O O . ARG A 1 102 ? 0.497 -1.630 -3.695 1.00 94.00 102 ARG A O 1
ATOM 760 N N . CYS A 1 103 ? -0.387 -0.841 -1.787 1.00 95.44 103 CYS A N 1
ATOM 761 C CA . CYS A 1 103 ? -0.931 -2.110 -1.318 1.00 95.44 103 CYS A CA 1
ATOM 762 C C . CYS A 1 103 ? -2.014 -2.649 -2.271 1.00 95.44 103 CYS A C 1
ATOM 764 O O . CYS A 1 103 ? -1.982 -3.835 -2.584 1.00 95.44 103 CYS A O 1
ATOM 766 N N . ASP A 1 104 ? -2.884 -1.787 -2.819 1.00 95.12 104 ASP A N 1
ATOM 767 C CA . ASP A 1 104 ? -3.876 -2.194 -3.834 1.00 95.12 104 ASP A CA 1
ATOM 768 C C . ASP A 1 104 ? -3.226 -2.712 -5.122 1.00 95.12 104 ASP A C 1
ATOM 770 O O . ASP A 1 104 ? -3.649 -3.725 -5.683 1.00 95.12 104 ASP A O 1
ATOM 774 N N . VAL A 1 105 ? -2.164 -2.039 -5.573 1.00 94.75 105 VAL A N 1
ATOM 775 C CA . VAL A 1 105 ? -1.407 -2.460 -6.758 1.00 94.75 105 VAL A CA 1
ATOM 776 C C . VAL A 1 105 ? -0.735 -3.811 -6.519 1.00 94.75 105 VAL A C 1
ATOM 778 O O . VAL A 1 105 ? -0.869 -4.704 -7.348 1.00 94.75 105 VAL A O 1
ATOM 781 N N . ILE A 1 106 ? -0.065 -3.990 -5.375 1.00 94.38 106 ILE A N 1
ATOM 782 C CA . ILE A 1 106 ? 0.578 -5.264 -5.015 1.00 94.38 106 ILE A CA 1
ATOM 783 C C . ILE A 1 106 ? -0.453 -6.392 -4.957 1.00 94.38 106 ILE A C 1
ATOM 785 O O . ILE A 1 106 ? -0.217 -7.450 -5.531 1.00 94.38 106 ILE A O 1
ATOM 789 N N . TYR A 1 107 ? -1.602 -6.164 -4.316 1.00 95.31 107 TYR A N 1
ATOM 790 C CA . TYR A 1 107 ? -2.683 -7.147 -4.271 1.00 95.31 107 TYR A CA 1
ATOM 791 C C . TYR A 1 107 ? -3.127 -7.559 -5.679 1.00 95.31 107 TYR A C 1
ATOM 793 O O . TYR A 1 107 ? -3.225 -8.746 -5.971 1.00 95.31 107 TYR A O 1
ATOM 801 N N . SER A 1 108 ? -3.338 -6.584 -6.566 1.00 94.56 108 SER A N 1
ATOM 802 C CA . SER A 1 108 ? -3.790 -6.834 -7.941 1.00 94.56 108 SER A CA 1
ATOM 803 C C . SER A 1 108 ? -2.746 -7.590 -8.768 1.00 94.56 108 SER A C 1
ATOM 805 O O . SER A 1 108 ? -3.096 -8.508 -9.504 1.00 94.56 108 SER A O 1
ATOM 807 N N . MET A 1 109 ? -1.462 -7.248 -8.616 1.00 94.44 109 MET A N 1
ATOM 808 C CA . MET A 1 109 ? -0.355 -7.957 -9.266 1.00 94.44 109 MET A CA 1
ATOM 809 C C . MET A 1 109 ? -0.292 -9.422 -8.829 1.00 94.44 109 MET A C 1
ATOM 811 O O . MET A 1 109 ? -0.217 -10.310 -9.671 1.00 94.44 109 MET A O 1
ATOM 815 N N . LEU A 1 110 ? -0.354 -9.673 -7.517 1.00 93.62 110 LEU A N 1
ATOM 816 C CA . LEU A 1 110 ? -0.280 -11.026 -6.967 1.00 93.62 110 LEU A CA 1
ATOM 817 C C . LEU A 1 110 ? -1.516 -11.853 -7.329 1.00 93.62 110 LEU A C 1
ATOM 819 O O . LEU A 1 110 ? -1.376 -13.010 -7.704 1.00 93.62 110 LEU A O 1
ATOM 823 N N . LYS A 1 111 ? -2.714 -11.258 -7.268 1.00 94.25 111 LYS A N 1
ATOM 824 C CA . LYS A 1 111 ? -3.970 -11.941 -7.603 1.00 94.25 111 LYS A CA 1
ATOM 825 C C . LYS A 1 111 ? -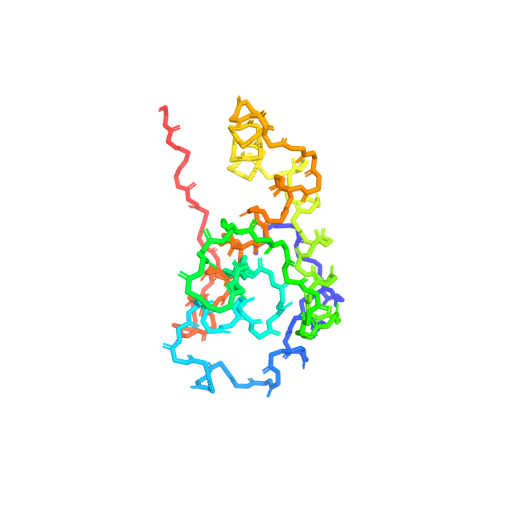4.032 -12.366 -9.070 1.00 94.25 111 LYS A C 1
ATOM 827 O O . LYS A 1 111 ? -4.515 -13.451 -9.365 1.00 94.25 111 LYS A O 1
ATOM 832 N N . ASN A 1 112 ? -3.559 -11.513 -9.976 1.00 93.19 112 ASN A N 1
ATOM 833 C CA . ASN A 1 112 ? -3.660 -11.751 -11.416 1.00 93.19 112 ASN A CA 1
ATOM 834 C C . ASN A 1 112 ? -2.401 -12.405 -12.008 1.00 93.19 112 ASN A C 1
ATOM 836 O O . ASN A 1 112 ? -2.347 -12.615 -13.215 1.00 93.19 112 ASN A O 1
ATOM 840 N N . GLY A 1 113 ? -1.361 -12.652 -11.201 1.00 92.25 113 GLY A N 1
ATOM 841 C CA . GLY A 1 113 ? -0.053 -13.091 -11.700 1.00 92.25 113 GLY A CA 1
ATOM 842 C C . GLY A 1 113 ? 0.592 -12.096 -12.676 1.00 92.25 113 GLY A C 1
ATOM 843 O O . GLY A 1 113 ? 1.395 -12.484 -13.519 1.00 92.25 113 GLY A O 1
ATOM 844 N N . ALA A 1 114 ? 0.221 -10.816 -12.595 1.00 93.44 114 ALA A N 1
ATOM 845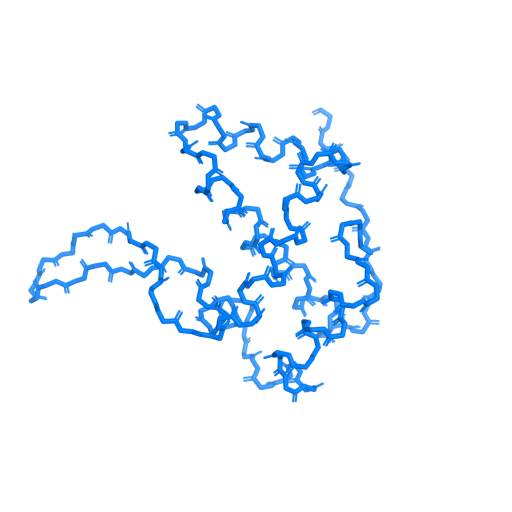 C CA . ALA A 1 114 ? 0.602 -9.795 -13.562 1.00 93.44 11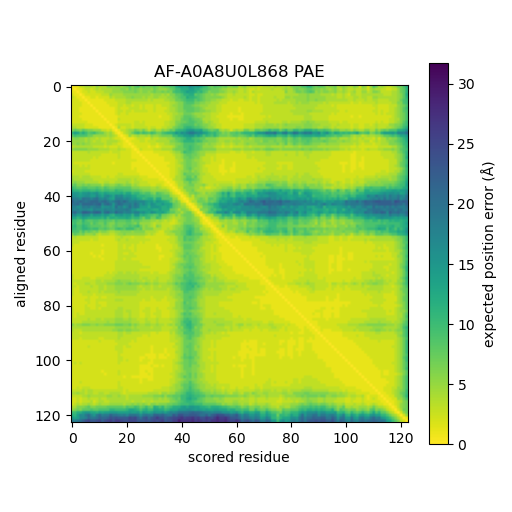4 ALA A CA 1
ATOM 846 C C . ALA A 1 114 ? 1.768 -8.938 -13.059 1.00 93.44 114 ALA A C 1
ATOM 848 O O . ALA A 1 114 ? 1.870 -8.592 -11.877 1.00 93.44 114 ALA A O 1
ATOM 849 N N . LEU A 1 115 ? 2.641 -8.540 -13.986 1.00 93.44 115 LEU A N 1
ATOM 850 C CA . LEU A 1 115 ? 3.716 -7.600 -13.691 1.00 93.44 115 LEU A CA 1
ATOM 851 C C . LEU A 1 115 ? 3.170 -6.184 -13.480 1.00 93.44 115 LEU A C 1
ATOM 853 O O . LEU A 1 115 ? 2.097 -5.816 -13.955 1.00 93.44 115 LEU A O 1
ATOM 857 N N . TYR A 1 116 ? 3.942 -5.376 -12.754 1.00 92.44 116 TYR A N 1
ATOM 858 C CA . TYR A 1 116 ? 3.607 -3.974 -12.533 1.00 92.44 116 TYR A CA 1
ATOM 859 C C . TYR A 1 116 ? 3.553 -3.229 -13.865 1.00 92.44 116 TYR A C 1
ATOM 861 O O . TYR A 1 116 ? 4.561 -3.168 -14.568 1.00 92.44 116 TYR A O 1
ATOM 869 N N . GLN A 1 117 ? 2.412 -2.610 -14.145 1.00 90.25 117 GLN A N 1
ATOM 870 C CA . GLN A 1 117 ? 2.240 -1.686 -15.255 1.00 90.25 117 GLN A CA 1
ATOM 871 C C . GLN A 1 117 ? 2.248 -0.260 -14.718 1.00 90.25 117 GLN A C 1
ATOM 873 O O . GLN A 1 117 ? 1.585 0.052 -13.724 1.00 90.25 117 GLN A O 1
ATOM 878 N N . GLU A 1 118 ? 3.039 0.599 -15.351 1.00 85.88 118 GLU A N 1
ATOM 879 C CA . GLU A 1 118 ? 3.092 2.002 -14.971 1.00 85.88 118 GLU A CA 1
ATOM 880 C C . GLU A 1 118 ? 1.787 2.686 -15.396 1.00 85.88 118 GLU A C 1
ATOM 882 O O . GLU A 1 118 ? 1.376 2.550 -16.550 1.00 85.88 118 GLU A O 1
ATOM 887 N N . PRO A 1 119 ? 1.086 3.381 -14.481 1.00 80.50 119 PRO A N 1
ATOM 888 C CA . PRO A 1 119 ? -0.099 4.122 -14.870 1.00 80.50 119 PRO A CA 1
ATOM 889 C C . PRO A 1 119 ? 0.320 5.235 -15.829 1.00 80.50 119 PRO A C 1
ATOM 891 O O . PRO A 1 119 ? 1.270 5.965 -15.533 1.00 80.50 119 PRO A O 1
ATOM 894 N N . ALA A 1 120 ? -0.408 5.388 -16.938 1.00 71.44 120 ALA A N 1
ATOM 895 C CA . ALA A 1 120 ? -0.248 6.545 -17.809 1.00 71.44 120 ALA A CA 1
ATOM 896 C C . ALA A 1 120 ? -0.317 7.815 -16.947 1.00 71.44 120 ALA A C 1
ATOM 898 O O . ALA A 1 120 ? -1.219 7.948 -16.109 1.00 71.44 120 ALA A O 1
ATOM 899 N N . LEU A 1 121 ? 0.669 8.709 -17.086 1.00 62.34 121 LEU A N 1
ATOM 900 C CA . LEU A 1 121 ? 0.596 10.013 -16.435 1.00 62.34 121 LEU A CA 1
ATOM 901 C C . LEU A 1 121 ? -0.701 10.663 -16.922 1.00 62.34 121 LEU A C 1
ATOM 903 O O . LEU A 1 121 ? -0.863 10.870 -18.121 1.00 62.34 121 LEU A O 1
ATOM 907 N N . ALA A 1 122 ? -1.635 10.929 -16.009 1.00 53.16 122 ALA A N 1
ATOM 908 C CA . ALA A 1 122 ? -2.747 11.807 -16.333 1.00 53.16 122 ALA A CA 1
ATOM 909 C C . ALA A 1 122 ? -2.124 13.163 -16.693 1.00 53.16 122 ALA A C 1
ATOM 911 O O . ALA A 1 122 ? -1.434 13.740 -15.845 1.00 53.16 122 ALA A O 1
ATOM 912 N N . ALA A 1 123 ? -2.268 13.544 -17.965 1.00 36.44 123 ALA A N 1
ATOM 913 C CA . ALA A 1 123 ? -1.803 14.809 -18.523 1.00 36.44 123 ALA A CA 1
ATOM 914 C C . ALA A 1 123 ? -2.449 16.000 -17.807 1.00 36.44 123 ALA A C 1
ATOM 916 O O . ALA A 1 123 ? -3.618 15.859 -17.371 1.00 36.44 123 ALA A O 1
#